Protein AF-B5TY36-F1 (afdb_monomer)

pLDDT: mean 83.59, std 10.74, range [51.62, 96.69]

Structure (mmCIF, N/CA/C/O backbone):
data_AF-B5TY36-F1
#
_entry.id   AF-B5TY36-F1
#
loop_
_atom_site.group_PDB
_atom_site.id
_atom_site.type_symbol
_atom_site.label_atom_id
_atom_site.label_alt_id
_atom_site.label_comp_id
_atom_site.label_asym_id
_atom_site.label_entity_id
_atom_site.label_seq_id
_atom_site.pdbx_PDB_ins_code
_atom_site.Cartn_x
_atom_site.Cartn_y
_atom_site.Cartn_z
_atom_site.occupancy
_atom_site.B_iso_or_equiv
_atom_site.auth_seq_id
_atom_site.auth_comp_id
_atom_site.auth_asym_id
_atom_site.auth_atom_id
_atom_site.pdbx_PDB_model_num
ATOM 1 N N . GLU A 1 1 ? 14.641 -10.744 -11.035 1.00 53.81 1 GLU A N 1
ATOM 2 C CA . GLU A 1 1 ? 14.726 -9.357 -11.555 1.00 53.81 1 GLU A CA 1
ATOM 3 C C . GLU A 1 1 ? 16.123 -8.755 -11.532 1.00 53.81 1 GLU A C 1
ATOM 5 O O . GLU A 1 1 ? 16.551 -8.292 -12.579 1.00 53.81 1 GLU A O 1
ATOM 10 N N . TYR A 1 2 ? 16.864 -8.804 -10.418 1.00 59.72 2 TYR A N 1
ATOM 11 C CA . TYR A 1 2 ? 18.184 -8.155 -10.286 1.00 59.72 2 TYR A CA 1
ATOM 12 C C . TYR A 1 2 ? 19.156 -8.430 -11.454 1.00 59.72 2 TYR A C 1
ATOM 14 O O . TYR A 1 2 ? 19.646 -7.498 -12.081 1.00 59.72 2 TYR A O 1
ATOM 22 N N . HIS A 1 3 ? 19.331 -9.697 -11.851 1.00 63.22 3 HIS A N 1
ATOM 23 C CA . HIS A 1 3 ? 20.183 -10.068 -12.994 1.00 63.22 3 HIS A CA 1
ATOM 24 C C . HIS A 1 3 ? 19.725 -9.478 -14.343 1.00 63.22 3 HIS A C 1
ATOM 26 O O . HIS A 1 3 ? 20.557 -9.166 -15.192 1.00 63.22 3 HIS A O 1
ATOM 32 N N . ARG A 1 4 ? 18.413 -9.290 -14.558 1.00 62.56 4 ARG A N 1
ATOM 33 C CA . ARG A 1 4 ? 17.883 -8.674 -15.791 1.00 62.56 4 ARG A CA 1
ATOM 34 C C . ARG A 1 4 ? 18.156 -7.170 -15.848 1.00 62.56 4 ARG A C 1
ATOM 36 O O . ARG A 1 4 ? 18.279 -6.634 -16.946 1.00 62.56 4 ARG A O 1
ATOM 43 N N . HIS A 1 5 ? 18.234 -6.494 -14.702 1.00 66.88 5 HIS A N 1
ATOM 44 C CA . HIS A 1 5 ? 18.609 -5.079 -14.643 1.00 66.88 5 HIS A CA 1
ATOM 45 C C . HIS A 1 5 ? 20.101 -4.887 -14.899 1.00 66.88 5 HIS A C 1
ATOM 47 O O . HIS A 1 5 ? 20.464 -4.019 -15.685 1.00 66.88 5 HIS A O 1
ATOM 53 N N . THR A 1 6 ? 20.953 -5.729 -14.308 1.00 75.56 6 THR A N 1
ATOM 54 C CA . THR A 1 6 ? 22.405 -5.679 -14.538 1.00 75.56 6 THR A CA 1
ATOM 55 C C . THR A 1 6 ? 22.751 -5.910 -16.008 1.00 75.56 6 THR A C 1
ATOM 57 O O . THR A 1 6 ? 23.574 -5.187 -16.558 1.00 75.56 6 THR A O 1
ATOM 60 N N . LYS A 1 7 ? 22.075 -6.862 -16.666 1.00 76.06 7 LYS A N 1
ATOM 61 C CA . LYS A 1 7 ? 22.275 -7.136 -18.094 1.00 76.06 7 LYS A CA 1
ATOM 62 C C . LYS A 1 7 ? 21.873 -5.953 -18.982 1.00 76.06 7 LYS A C 1
ATOM 64 O O . LYS A 1 7 ? 22.674 -5.513 -19.792 1.00 76.06 7 LYS A O 1
ATOM 69 N N . LEU A 1 8 ? 20.672 -5.405 -18.781 1.00 74.56 8 LEU A N 1
ATOM 70 C CA . LEU A 1 8 ? 20.188 -4.264 -19.567 1.00 74.56 8 LEU A CA 1
ATOM 71 C C . LEU A 1 8 ? 21.069 -3.024 -19.366 1.00 74.56 8 LEU A C 1
ATOM 73 O O . LEU A 1 8 ? 21.325 -2.284 -20.306 1.00 74.56 8 LEU A O 1
ATOM 77 N N . LYS A 1 9 ? 21.553 -2.806 -18.138 1.00 78.06 9 LYS A N 1
ATOM 78 C CA . LYS A 1 9 ? 22.486 -1.720 -17.838 1.00 78.06 9 LYS A CA 1
ATOM 79 C C . LYS A 1 9 ? 23.773 -1.854 -18.658 1.00 78.06 9 LYS A C 1
ATOM 81 O O . LYS A 1 9 ? 24.178 -0.881 -19.277 1.00 78.06 9 LYS A O 1
ATOM 86 N N . SER A 1 10 ? 24.354 -3.052 -18.703 1.00 80.88 10 SER A N 1
ATOM 87 C CA . SER A 1 10 ? 25.553 -3.321 -19.503 1.00 80.88 10 SER A CA 1
ATOM 88 C C . SER A 1 10 ? 25.314 -3.117 -21.002 1.00 80.88 10 SER A C 1
ATOM 90 O O . SER A 1 10 ? 26.183 -2.583 -21.676 1.00 80.88 10 SER A O 1
ATOM 92 N N . GLU A 1 11 ? 24.151 -3.518 -21.525 1.00 77.38 11 GLU A N 1
ATOM 93 C CA . GLU A 1 11 ? 23.788 -3.307 -22.937 1.00 77.38 11 GLU A CA 1
ATOM 94 C C . GLU A 1 11 ? 23.611 -1.809 -23.264 1.00 77.38 11 GLU A C 1
ATOM 96 O O . GLU A 1 11 ? 23.996 -1.360 -24.338 1.00 77.38 11 GLU A O 1
ATOM 101 N N . ILE A 1 12 ? 23.080 -1.009 -22.332 1.00 78.38 12 ILE A N 1
ATOM 102 C CA . ILE A 1 12 ? 22.967 0.454 -22.482 1.00 78.38 12 ILE A CA 1
ATOM 103 C C . ILE A 1 12 ? 24.341 1.134 -22.417 1.00 78.38 12 ILE A C 1
ATOM 105 O O . ILE A 1 12 ? 24.592 2.060 -23.184 1.00 78.38 12 ILE A O 1
ATOM 109 N N . GLU A 1 13 ? 25.212 0.703 -21.502 1.00 81.50 13 GLU A N 1
ATOM 110 C CA . GLU A 1 13 ? 26.583 1.219 -21.383 1.00 81.50 13 GLU A CA 1
ATOM 111 C C . GLU A 1 13 ? 27.380 0.955 -22.670 1.00 81.50 13 GLU A C 1
ATOM 113 O O .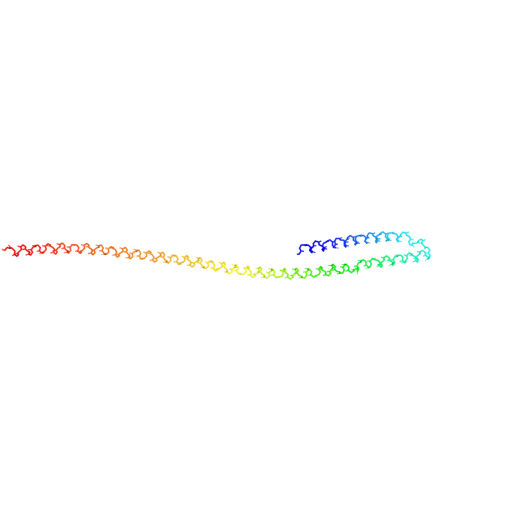 GLU A 1 13 ? 27.991 1.878 -23.201 1.00 81.50 13 GLU A O 1
ATOM 118 N N . ASP A 1 14 ? 27.267 -0.244 -23.246 1.00 81.38 14 ASP A N 1
ATOM 119 C CA . ASP A 1 14 ? 27.907 -0.579 -24.523 1.00 81.38 14 ASP A CA 1
ATOM 120 C C . ASP A 1 14 ? 27.371 0.276 -25.688 1.00 81.38 14 ASP A C 1
ATOM 122 O O . ASP A 1 14 ? 28.135 0.818 -26.486 1.00 81.38 14 ASP A O 1
ATOM 126 N N . LEU A 1 15 ? 26.052 0.496 -25.754 1.00 77.00 15 LEU A N 1
ATOM 127 C CA . LEU A 1 15 ? 25.457 1.396 -26.749 1.00 77.00 15 LEU A CA 1
ATOM 128 C C . LEU A 1 15 ? 25.928 2.852 -26.591 1.00 77.00 15 LEU A C 1
ATOM 130 O O . LEU A 1 15 ? 26.119 3.547 -27.591 1.00 77.00 15 LEU A O 1
ATOM 134 N N . LEU A 1 16 ? 26.127 3.330 -25.360 1.00 79.44 16 LEU A N 1
ATOM 135 C CA . LEU A 1 16 ? 26.662 4.670 -25.094 1.00 79.44 16 LEU A CA 1
ATOM 136 C C . LEU A 1 16 ? 28.107 4.814 -25.579 1.00 79.44 16 LEU A C 1
ATOM 138 O O . LEU A 1 16 ? 28.455 5.844 -26.170 1.00 79.44 16 LEU A O 1
ATOM 142 N N . ASP A 1 17 ? 28.927 3.786 -25.381 1.00 80.88 17 ASP A N 1
ATOM 143 C CA . ASP A 1 17 ? 30.301 3.755 -25.878 1.00 80.88 17 ASP A CA 1
ATOM 144 C C . ASP A 1 17 ? 30.325 3.783 -27.415 1.00 80.88 17 ASP A C 1
ATOM 146 O O . ASP A 1 17 ? 31.034 4.600 -28.011 1.00 80.88 17 ASP A O 1
ATOM 150 N N . GLN A 1 18 ? 29.460 3.000 -28.069 1.00 74.31 18 GLN A N 1
ATOM 151 C CA . GLN A 1 18 ? 29.307 3.012 -29.529 1.00 74.31 18 GLN A CA 1
ATOM 152 C C . GLN A 1 18 ? 28.866 4.388 -30.065 1.00 74.31 18 GLN A C 1
ATOM 154 O O . GLN A 1 18 ? 29.393 4.863 -31.075 1.00 74.31 18 GLN A O 1
ATOM 159 N N . VAL A 1 19 ? 27.927 5.068 -29.392 1.00 73.69 19 VAL A N 1
ATOM 160 C CA . VAL A 1 19 ? 27.498 6.436 -29.750 1.00 73.69 19 VAL A CA 1
ATOM 161 C C . VAL A 1 19 ? 28.639 7.444 -29.574 1.00 73.69 19 VAL A C 1
ATOM 163 O O . VAL A 1 19 ? 28.805 8.345 -30.399 1.00 73.69 19 VAL A O 1
ATOM 166 N N . THR A 1 20 ? 29.457 7.285 -28.536 1.00 78.31 20 THR A N 1
ATOM 167 C CA . THR A 1 20 ? 30.612 8.158 -28.272 1.00 78.31 20 THR A CA 1
ATOM 168 C C . THR A 1 20 ? 31.699 7.995 -29.337 1.00 78.31 20 THR A C 1
ATOM 170 O O . THR A 1 20 ? 32.269 8.983 -29.818 1.00 78.31 20 THR A O 1
ATOM 173 N N . GLU A 1 21 ? 31.960 6.759 -29.763 1.00 77.88 21 GLU A N 1
ATOM 174 C CA . GLU A 1 21 ? 32.876 6.453 -30.863 1.00 77.88 21 GLU A CA 1
ATOM 175 C C . GLU A 1 21 ? 32.365 7.030 -32.194 1.00 77.88 21 GLU A C 1
ATOM 177 O O . GLU A 1 21 ? 33.119 7.667 -32.938 1.00 77.88 21 GLU A O 1
ATOM 182 N N . LEU A 1 22 ? 31.064 6.883 -32.471 1.00 71.31 22 LEU A N 1
ATOM 183 C CA . LEU A 1 22 ? 30.401 7.477 -33.636 1.00 71.31 22 LEU A CA 1
ATOM 184 C C . LEU A 1 22 ? 30.547 9.001 -33.660 1.00 71.31 22 LEU A C 1
ATOM 186 O O . LEU A 1 22 ? 30.913 9.565 -34.692 1.00 71.31 22 LEU A O 1
ATOM 190 N N . TYR A 1 23 ? 30.312 9.665 -32.527 1.00 71.25 23 TYR A N 1
ATOM 191 C CA . TYR A 1 23 ? 30.452 11.115 -32.398 1.00 71.25 23 TYR A CA 1
ATOM 192 C C . TYR A 1 23 ? 31.897 11.582 -32.633 1.00 71.25 23 TYR A C 1
ATOM 194 O O . TYR A 1 23 ? 32.142 12.556 -33.347 1.00 71.25 23 TYR A O 1
ATOM 202 N N . SER A 1 24 ? 32.870 10.852 -32.088 1.00 76.94 24 SER A N 1
ATOM 203 C CA . SER A 1 24 ? 34.295 11.143 -32.283 1.00 76.94 24 SER A CA 1
ATOM 204 C C . SER A 1 24 ? 34.716 10.970 -33.746 1.00 76.94 24 SER A C 1
ATOM 206 O O . SER A 1 24 ? 35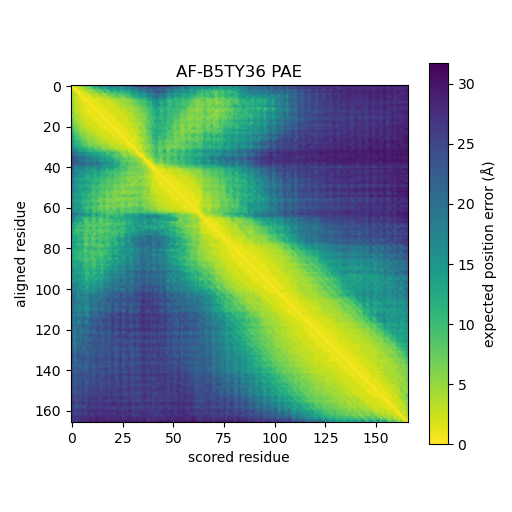.401 11.828 -34.306 1.00 76.94 24 SER A O 1
ATOM 208 N N . THR A 1 25 ? 34.238 9.905 -34.393 1.00 69.94 25 THR A N 1
ATOM 209 C CA . THR A 1 25 ? 34.487 9.625 -35.815 1.00 69.94 25 THR A CA 1
ATOM 210 C C . THR A 1 25 ? 33.843 10.678 -36.716 1.00 69.94 25 THR A C 1
ATOM 212 O O . THR A 1 25 ? 34.469 11.142 -37.669 1.00 69.94 25 THR A O 1
ATOM 215 N N . HIS A 1 26 ? 32.616 11.105 -36.397 1.00 69.69 26 HIS A N 1
ATOM 216 C CA . HIS A 1 26 ? 31.933 12.191 -37.096 1.00 69.69 26 HIS A CA 1
ATOM 217 C C . HIS A 1 26 ? 32.753 13.481 -37.071 1.00 69.69 26 HIS A C 1
ATOM 219 O O . HIS A 1 26 ? 33.032 14.053 -38.123 1.00 69.69 26 HIS A O 1
ATOM 225 N N . ASN A 1 27 ? 33.185 13.908 -35.882 1.00 73.69 27 ASN A N 1
ATOM 226 C CA . ASN A 1 27 ? 33.951 15.142 -35.724 1.00 73.69 27 ASN A CA 1
ATOM 227 C C . ASN A 1 27 ? 35.299 15.083 -36.447 1.00 73.69 27 ASN A C 1
ATOM 229 O O . ASN A 1 27 ? 35.693 16.058 -37.085 1.00 73.69 27 ASN A O 1
ATOM 233 N N . HIS A 1 28 ? 35.985 13.939 -36.393 1.00 76.06 28 HIS A N 1
ATOM 234 C CA . HIS A 1 28 ? 37.241 13.745 -37.113 1.00 76.06 28 HIS A CA 1
ATOM 235 C C . HIS A 1 28 ? 37.050 13.865 -38.634 1.00 76.06 28 HIS A C 1
ATOM 237 O O . HIS A 1 28 ? 37.771 14.608 -39.303 1.00 76.06 28 HIS A O 1
ATOM 243 N N . ASN A 1 29 ? 36.034 13.192 -39.178 1.00 68.12 29 ASN A N 1
ATOM 244 C CA . ASN A 1 29 ? 35.727 13.236 -40.607 1.00 68.12 29 ASN A CA 1
ATOM 245 C C . ASN A 1 29 ? 35.252 14.626 -41.054 1.00 68.12 29 ASN A C 1
ATOM 247 O O . ASN A 1 29 ? 35.621 15.080 -42.134 1.00 68.12 29 ASN A O 1
ATOM 251 N N . TYR A 1 30 ? 34.496 15.335 -40.213 1.00 68.44 30 TYR A N 1
ATOM 252 C CA . TYR A 1 30 ? 34.063 16.707 -40.477 1.00 68.44 30 TYR A CA 1
ATOM 253 C C . TYR A 1 30 ? 35.241 17.694 -40.532 1.00 68.44 30 TYR A C 1
ATOM 255 O O . TYR A 1 30 ? 35.311 18.539 -41.421 1.00 68.44 30 TYR A O 1
ATOM 263 N N . GLN A 1 31 ? 36.217 17.572 -39.630 1.00 71.88 31 GLN A N 1
ATOM 264 C CA . GLN A 1 31 ? 37.431 18.402 -39.659 1.00 71.88 31 GLN A CA 1
ATOM 265 C C . GLN A 1 31 ? 38.293 18.128 -40.899 1.00 71.88 31 GLN A C 1
ATOM 267 O O . GLN A 1 31 ? 38.877 19.039 -41.493 1.00 71.88 31 GLN A O 1
ATOM 272 N N . ARG A 1 32 ? 38.356 16.863 -41.318 1.00 68.50 32 ARG A N 1
ATOM 273 C CA . ARG A 1 32 ? 39.033 16.465 -42.553 1.00 68.50 32 ARG A CA 1
ATOM 274 C C . ARG A 1 32 ? 38.322 17.001 -43.802 1.00 68.50 32 ARG A C 1
ATOM 276 O O . ARG A 1 32 ? 38.979 17.485 -44.718 1.00 68.50 32 ARG A O 1
ATOM 283 N N . TYR A 1 33 ? 36.988 16.996 -43.810 1.00 65.69 33 TYR A N 1
ATOM 284 C CA . TYR A 1 33 ? 36.179 17.578 -44.883 1.00 65.69 33 TYR A CA 1
ATOM 285 C C . TYR A 1 33 ? 36.507 19.052 -45.125 1.00 65.69 33 TYR A C 1
ATOM 287 O O . TYR A 1 33 ? 36.803 19.446 -46.255 1.00 65.69 33 TYR A O 1
ATOM 295 N N . ASP A 1 34 ? 36.477 19.846 -44.053 1.00 66.56 34 ASP A N 1
ATOM 296 C CA . ASP A 1 34 ? 36.671 21.296 -44.104 1.00 66.56 34 ASP A CA 1
ATOM 297 C C . ASP A 1 34 ? 38.072 21.670 -44.626 1.00 66.56 34 ASP A C 1
ATOM 299 O O . ASP A 1 34 ? 38.257 22.674 -45.313 1.00 66.56 34 ASP A O 1
ATOM 303 N N . SER A 1 35 ? 39.067 20.812 -44.374 1.00 69.75 35 SER A N 1
ATOM 304 C CA . SER A 1 35 ? 40.464 21.061 -44.740 1.00 69.75 35 SER A CA 1
ATOM 305 C C . SER A 1 35 ? 40.870 20.552 -46.134 1.00 69.75 35 SER A C 1
ATOM 307 O O . SER A 1 35 ? 41.750 21.152 -46.762 1.00 69.75 35 SER A O 1
ATOM 309 N N . GLU A 1 36 ? 40.245 19.487 -46.653 1.00 67.94 36 GLU A N 1
ATOM 310 C CA . GLU A 1 36 ? 40.687 18.799 -47.882 1.00 67.94 36 GLU A CA 1
ATOM 311 C C . GLU A 1 36 ? 39.786 19.066 -49.108 1.00 67.94 36 GLU A C 1
ATOM 313 O O . GLU A 1 36 ? 40.279 19.101 -50.241 1.00 67.94 36 GLU A O 1
ATOM 318 N N . ALA A 1 37 ? 38.487 19.335 -48.924 1.00 64.06 37 ALA A N 1
ATOM 319 C CA . ALA A 1 37 ? 37.501 19.334 -50.017 1.00 64.06 37 ALA A CA 1
ATOM 320 C C . ALA A 1 37 ? 37.725 20.408 -51.101 1.00 64.06 37 ALA A C 1
ATOM 322 O O . ALA A 1 37 ? 37.441 20.190 -52.284 1.00 64.06 37 ALA A O 1
ATOM 323 N N . GLY A 1 38 ? 38.269 21.570 -50.728 1.00 65.75 38 GLY A N 1
ATOM 324 C CA . GLY A 1 38 ? 38.532 22.669 -51.662 1.00 65.75 38 GLY A CA 1
ATOM 325 C C . GLY A 1 38 ? 39.678 22.405 -52.646 1.00 65.75 38 GLY A C 1
ATOM 326 O O . GLY A 1 38 ? 39.747 23.066 -53.681 1.00 65.75 38 GLY A O 1
ATOM 327 N N . ARG A 1 39 ? 40.562 21.441 -52.348 1.00 72.06 39 ARG A N 1
ATOM 328 C CA . ARG A 1 39 ? 41.830 21.208 -53.068 1.00 72.06 39 ARG A CA 1
ATOM 329 C C . ARG A 1 39 ? 41.816 19.995 -54.004 1.00 72.06 39 ARG A C 1
ATOM 331 O O . ARG A 1 39 ? 42.800 19.771 -54.703 1.00 72.06 39 ARG A O 1
ATOM 338 N N . LEU A 1 40 ? 40.730 19.225 -54.018 1.00 73.25 40 LEU A N 1
ATOM 339 C CA . LEU A 1 40 ? 40.614 17.989 -54.794 1.00 73.25 40 LEU A CA 1
ATOM 340 C C . LEU A 1 40 ? 40.168 18.256 -56.238 1.00 73.25 40 LEU A C 1
ATOM 342 O O . LEU A 1 40 ? 39.285 19.086 -56.484 1.00 73.25 40 LEU A O 1
ATOM 346 N N . ASP A 1 41 ? 40.751 17.508 -57.177 1.00 80.69 41 ASP A N 1
ATOM 347 C CA . ASP A 1 41 ? 40.285 17.430 -58.561 1.00 80.69 41 ASP A CA 1
ATOM 348 C C . ASP A 1 41 ? 38.950 16.660 -58.665 1.00 80.69 41 ASP A C 1
ATOM 350 O O . ASP A 1 41 ? 38.390 16.193 -57.671 1.00 80.69 41 ASP A O 1
ATOM 354 N N . LEU A 1 42 ? 38.378 16.563 -59.869 1.00 77.62 42 LEU A N 1
ATOM 355 C CA . LEU A 1 42 ? 37.039 15.987 -60.060 1.00 77.62 42 LEU A CA 1
ATOM 356 C C . LEU A 1 42 ? 36.954 14.510 -59.618 1.00 77.62 42 LEU A C 1
ATOM 358 O O . LEU A 1 42 ? 35.939 14.087 -59.059 1.00 77.62 42 LEU A O 1
ATOM 362 N N . ALA A 1 43 ? 38.021 13.738 -59.841 1.00 79.44 43 ALA A N 1
ATOM 363 C CA . ALA A 1 43 ? 38.105 12.340 -59.430 1.00 79.44 43 ALA A CA 1
ATOM 364 C C . ALA A 1 43 ? 38.224 12.226 -57.903 1.00 79.44 43 ALA A C 1
ATOM 366 O O . ALA A 1 43 ? 37.451 11.496 -57.283 1.00 79.44 43 ALA A O 1
ATOM 367 N N . GLY A 1 44 ? 39.099 13.030 -57.292 1.00 75.12 44 GLY A N 1
ATOM 368 C CA . GLY A 1 44 ? 39.256 13.113 -55.843 1.00 75.12 44 GLY A CA 1
ATOM 369 C C . GLY A 1 44 ? 37.975 13.551 -55.137 1.00 75.12 44 GLY A C 1
ATOM 370 O O . GLY A 1 44 ? 37.609 12.971 -54.121 1.00 75.12 44 GLY A O 1
ATOM 371 N N . ARG A 1 45 ? 37.224 14.506 -55.701 1.00 74.50 45 ARG A N 1
ATOM 372 C CA . ARG A 1 45 ? 35.906 14.909 -55.175 1.00 74.50 45 ARG A CA 1
ATOM 373 C C . ARG A 1 45 ? 34.873 13.787 -55.245 1.00 74.50 45 ARG A C 1
ATOM 375 O O . ARG A 1 45 ? 34.044 13.679 -54.349 1.00 74.50 45 ARG A O 1
ATOM 382 N N . THR A 1 46 ? 34.909 12.963 -56.289 1.00 79.00 46 THR A N 1
ATOM 383 C CA . THR A 1 46 ? 33.953 11.859 -56.463 1.00 79.00 46 THR A CA 1
ATOM 384 C C . THR A 1 46 ? 34.222 10.727 -55.470 1.00 79.00 46 THR A C 1
ATOM 386 O O . THR A 1 46 ? 33.298 10.276 -54.796 1.00 79.00 46 THR A O 1
ATOM 389 N N . GLU A 1 47 ? 35.483 10.314 -55.320 1.00 78.31 47 GLU A N 1
ATOM 390 C CA . GLU A 1 47 ? 35.906 9.358 -54.282 1.00 78.31 47 GLU A CA 1
ATOM 391 C C . GLU A 1 47 ? 35.579 9.871 -52.876 1.00 78.31 47 GLU A C 1
ATOM 393 O O . GLU A 1 47 ? 35.083 9.132 -52.027 1.00 78.31 47 GLU A O 1
ATOM 398 N N . TYR A 1 48 ? 35.791 11.167 -52.654 1.00 73.69 48 TYR A N 1
ATOM 399 C CA . TYR A 1 48 ? 35.488 11.826 -51.395 1.00 73.69 48 TYR A CA 1
ATOM 400 C C . TYR A 1 48 ? 33.985 11.823 -51.056 1.00 73.69 48 TYR A C 1
ATOM 402 O O . TYR A 1 48 ? 33.589 11.492 -49.942 1.00 73.69 48 TYR A O 1
ATOM 410 N N . LEU A 1 49 ? 33.116 12.146 -52.017 1.00 78.81 49 LEU A N 1
ATOM 411 C CA . LEU A 1 49 ? 31.664 12.084 -51.808 1.00 78.81 49 LEU A CA 1
ATOM 412 C C . LEU A 1 49 ? 31.177 10.651 -51.559 1.00 78.81 49 LEU A C 1
ATOM 414 O O . LEU A 1 49 ? 30.239 10.447 -50.789 1.00 78.81 49 LEU A O 1
ATOM 418 N N . LYS A 1 50 ? 31.822 9.660 -52.181 1.00 83.12 50 LYS A N 1
ATOM 419 C CA . LYS A 1 50 ? 31.518 8.247 -51.954 1.00 83.12 50 LYS A CA 1
ATOM 420 C C . LYS A 1 50 ? 31.871 7.818 -50.529 1.00 83.12 50 LYS A C 1
ATOM 422 O O . LYS A 1 50 ? 31.026 7.234 -49.863 1.00 83.12 50 LYS A O 1
ATOM 427 N N . SER A 1 51 ? 33.058 8.171 -50.033 1.00 77.00 51 SER A N 1
ATOM 428 C CA . SER A 1 51 ? 33.467 7.820 -48.666 1.00 77.00 51 SER A CA 1
ATOM 429 C C . SER A 1 51 ? 32.587 8.477 -47.597 1.00 77.00 51 SER A C 1
ATOM 431 O O . SER A 1 51 ? 32.287 7.850 -46.582 1.00 77.00 51 SER A O 1
ATOM 433 N N . LEU A 1 52 ? 32.103 9.701 -47.841 1.00 74.00 52 LEU A N 1
ATOM 434 C CA . LEU A 1 52 ? 31.100 10.349 -46.991 1.00 74.00 52 LEU A CA 1
ATOM 435 C C . LEU A 1 52 ? 29.771 9.590 -46.963 1.00 74.00 52 LEU A C 1
ATOM 437 O O . LEU A 1 52 ? 29.170 9.456 -45.898 1.00 74.00 52 LEU A O 1
ATOM 441 N N . ASN A 1 53 ? 29.303 9.120 -48.120 1.00 81.44 53 ASN A N 1
ATOM 442 C CA . ASN A 1 53 ? 28.050 8.380 -48.215 1.00 81.44 53 ASN A CA 1
ATOM 443 C C . ASN A 1 53 ? 28.160 7.017 -47.515 1.00 81.44 53 ASN A C 1
ATOM 445 O O . ASN A 1 53 ? 27.335 6.699 -46.662 1.00 81.44 53 ASN A O 1
ATOM 449 N N . ASP A 1 54 ? 29.246 6.282 -47.772 1.00 82.00 54 ASP A N 1
ATOM 450 C CA . ASP A 1 54 ? 29.539 5.004 -47.114 1.00 82.00 54 ASP A CA 1
ATOM 451 C C . ASP A 1 54 ? 29.618 5.176 -45.581 1.00 82.00 54 ASP A C 1
ATOM 453 O O . ASP A 1 54 ? 29.102 4.357 -44.819 1.00 82.00 54 ASP A O 1
ATOM 457 N N . TRP A 1 55 ? 30.214 6.278 -45.107 1.00 78.69 55 TRP A N 1
ATOM 458 C CA . TRP A 1 55 ? 30.270 6.617 -43.683 1.00 78.69 55 TRP A CA 1
ATOM 459 C C . TRP A 1 55 ? 28.887 6.941 -43.092 1.00 78.69 55 TRP A C 1
ATOM 461 O O . TRP A 1 55 ? 28.550 6.455 -42.009 1.00 78.69 55 TRP A O 1
ATOM 471 N N . ALA A 1 56 ? 28.068 7.734 -43.789 1.00 74.50 56 ALA A N 1
ATOM 472 C CA . ALA A 1 56 ? 26.717 8.070 -43.344 1.00 74.50 56 ALA A CA 1
ATOM 473 C C . ALA A 1 56 ? 25.821 6.823 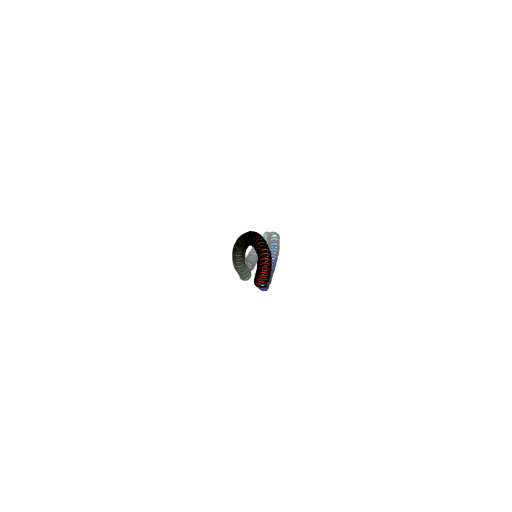-43.262 1.00 74.50 56 ALA A C 1
ATOM 475 O O . ALA A 1 56 ? 25.039 6.685 -42.320 1.00 74.50 56 ALA A O 1
ATOM 476 N N . GLU A 1 57 ? 25.970 5.891 -44.204 1.00 79.50 57 GLU A N 1
ATOM 477 C CA . GLU A 1 57 ? 25.237 4.627 -44.220 1.00 79.50 57 GLU A CA 1
ATOM 478 C C . GLU A 1 57 ? 25.650 3.707 -43.059 1.00 79.50 57 GLU A C 1
ATOM 480 O O . GLU A 1 57 ? 24.786 3.158 -42.371 1.00 79.50 57 GLU A O 1
ATOM 485 N N . GLN A 1 58 ? 26.948 3.621 -42.744 1.00 78.06 58 GLN A N 1
ATOM 486 C CA . GLN A 1 58 ? 27.433 2.906 -41.555 1.00 78.06 58 GLN A CA 1
ATOM 487 C C . GLN A 1 58 ? 26.907 3.514 -40.246 1.00 78.06 58 GLN A C 1
ATOM 489 O O . GLN A 1 58 ? 26.531 2.783 -39.326 1.00 78.06 58 GLN A O 1
ATOM 494 N N . LEU A 1 59 ? 26.857 4.847 -40.156 1.00 71.25 59 LEU A N 1
ATOM 495 C CA . LEU A 1 59 ? 26.319 5.556 -38.994 1.00 71.25 59 LEU A CA 1
ATOM 496 C C . LEU A 1 59 ? 24.821 5.258 -38.811 1.00 71.25 59 LEU A C 1
ATOM 498 O O . LEU A 1 59 ? 24.374 4.954 -37.705 1.00 71.25 59 LEU A O 1
ATOM 502 N N . LEU A 1 60 ? 24.059 5.275 -39.907 1.00 73.62 60 LEU A N 1
ATOM 503 C CA . LEU A 1 60 ? 22.641 4.914 -39.933 1.00 73.62 60 LEU A CA 1
ATOM 504 C C . LEU A 1 60 ? 22.403 3.463 -39.505 1.00 73.62 60 LEU A C 1
ATOM 506 O O . LEU A 1 60 ? 21.494 3.212 -38.717 1.00 73.62 60 LEU A O 1
ATOM 510 N N . GLN A 1 61 ? 23.218 2.517 -39.978 1.00 76.62 61 GLN A N 1
ATOM 511 C CA . GLN A 1 61 ? 23.113 1.107 -39.588 1.00 76.62 61 GLN A CA 1
ATOM 512 C C . GLN A 1 61 ? 23.399 0.887 -38.103 1.00 76.62 61 GLN A C 1
ATOM 514 O O . GLN A 1 61 ? 22.678 0.128 -37.461 1.00 76.62 61 GLN A O 1
ATOM 519 N N . LYS A 1 62 ? 24.404 1.567 -37.538 1.00 72.25 62 LYS A N 1
ATOM 520 C CA . LYS A 1 62 ? 24.705 1.474 -36.102 1.00 72.25 62 LYS A CA 1
ATOM 521 C C . LYS A 1 62 ? 23.590 2.082 -35.240 1.00 72.25 62 LYS A C 1
ATOM 523 O O . LYS A 1 62 ? 23.207 1.490 -34.239 1.00 72.25 62 LYS A O 1
ATOM 528 N N . LEU A 1 63 ? 23.013 3.218 -35.648 1.00 69.19 63 LEU A N 1
ATOM 529 C CA . LEU A 1 63 ? 21.944 3.897 -34.895 1.00 69.19 63 LEU A CA 1
ATOM 530 C C . LEU A 1 63 ? 20.564 3.228 -35.030 1.00 69.19 63 LEU A C 1
ATOM 532 O O . LEU A 1 63 ? 19.774 3.270 -34.090 1.00 69.19 63 LEU A O 1
ATOM 536 N N . ASN A 1 64 ? 20.275 2.592 -36.169 1.00 71.31 64 ASN A N 1
ATOM 537 C CA . ASN A 1 64 ? 19.039 1.831 -36.413 1.00 71.31 64 ASN A CA 1
ATOM 538 C C . ASN A 1 64 ? 19.237 0.309 -36.308 1.00 71.31 64 ASN A C 1
ATOM 540 O O . ASN A 1 64 ? 18.399 -0.466 -36.794 1.00 71.31 64 ASN A O 1
ATOM 544 N N . GLY A 1 65 ? 20.340 -0.123 -35.697 1.00 75.38 65 GLY A N 1
ATOM 545 C CA . GLY A 1 65 ? 20.656 -1.530 -35.505 1.00 75.38 65 GLY A CA 1
ATOM 546 C C . GLY A 1 65 ? 19.557 -2.252 -34.727 1.00 75.38 65 GLY A C 1
ATOM 547 O O . GLY A 1 65 ? 18.863 -1.665 -33.889 1.00 75.38 65 GLY A O 1
ATOM 548 N N . ASP A 1 66 ? 19.381 -3.541 -35.010 1.00 74.88 66 ASP A N 1
ATOM 549 C CA . ASP A 1 66 ? 18.390 -4.376 -34.322 1.00 74.88 66 ASP A CA 1
ATOM 550 C C . ASP A 1 66 ? 18.607 -4.398 -32.804 1.00 74.88 66 ASP A C 1
ATOM 552 O O . ASP A 1 66 ? 17.633 -4.427 -32.052 1.00 74.88 66 ASP A O 1
ATOM 556 N N . ASP A 1 67 ? 19.855 -4.264 -32.350 1.00 70.12 67 ASP A N 1
ATOM 557 C CA . ASP A 1 67 ? 20.212 -4.209 -30.932 1.00 70.12 67 ASP A CA 1
ATOM 558 C C . ASP A 1 67 ? 19.690 -2.941 -30.235 1.00 70.12 67 ASP A C 1
ATOM 560 O O . ASP A 1 67 ? 19.075 -3.038 -29.172 1.00 70.12 67 ASP A O 1
ATOM 564 N N . VAL A 1 68 ? 19.819 -1.761 -30.858 1.00 74.12 68 VAL A N 1
ATOM 565 C CA . VAL A 1 68 ? 19.265 -0.497 -30.327 1.00 74.12 68 VAL A CA 1
ATOM 566 C C . VAL A 1 68 ? 17.743 -0.582 -30.228 1.00 74.12 68 VAL A C 1
ATOM 568 O O . VAL A 1 68 ? 17.154 -0.238 -29.199 1.00 74.12 68 VAL A O 1
ATOM 571 N N . ARG A 1 69 ? 17.087 -1.089 -31.281 1.00 77.31 69 ARG A N 1
ATOM 572 C CA . ARG A 1 69 ? 15.626 -1.273 -31.297 1.00 77.31 69 ARG A CA 1
ATOM 573 C C . ARG A 1 69 ? 15.163 -2.254 -30.227 1.00 77.31 69 ARG A C 1
ATOM 575 O O . ARG A 1 69 ? 14.149 -2.007 -29.574 1.00 77.31 69 ARG A O 1
ATOM 582 N N . LYS A 1 70 ? 15.906 -3.340 -30.025 1.00 79.25 70 LYS A N 1
ATOM 583 C CA . LYS A 1 70 ? 15.613 -4.350 -29.012 1.00 79.25 70 LYS A CA 1
ATOM 584 C C . LYS A 1 70 ? 15.741 -3.787 -27.599 1.00 79.25 70 LYS A C 1
ATOM 586 O O . LYS A 1 70 ? 14.802 -3.936 -26.823 1.00 79.25 70 LYS A O 1
ATOM 591 N N . VAL A 1 71 ? 16.839 -3.101 -27.277 1.00 77.06 71 VAL A N 1
ATOM 592 C CA . VAL A 1 71 ? 17.048 -2.498 -25.948 1.00 77.06 71 VAL A CA 1
ATOM 593 C C . VAL A 1 71 ? 15.983 -1.440 -25.653 1.00 77.06 71 VAL A C 1
ATOM 595 O O . VAL A 1 71 ? 15.404 -1.443 -24.565 1.00 77.06 71 VAL A O 1
ATOM 598 N N . LEU A 1 72 ? 15.652 -0.585 -26.628 1.00 77.62 72 LEU A N 1
ATOM 599 C CA . LEU A 1 72 ? 14.563 0.388 -26.487 1.00 77.62 72 LEU A CA 1
ATOM 600 C C . LEU A 1 72 ? 13.215 -0.303 -26.250 1.00 77.62 72 LEU A C 1
ATOM 602 O O . LEU A 1 72 ? 12.486 0.087 -25.340 1.00 77.62 72 LEU A O 1
ATOM 606 N N . GLY A 1 73 ? 12.900 -1.351 -27.015 1.00 80.56 73 GLY A N 1
ATOM 607 C CA . GLY A 1 73 ? 11.694 -2.155 -26.813 1.00 80.56 73 GLY A CA 1
ATOM 608 C C . GLY A 1 73 ? 11.631 -2.776 -25.414 1.00 80.56 73 GLY A C 1
ATOM 609 O O . GLY A 1 73 ? 10.630 -2.623 -24.716 1.00 80.56 73 GLY A O 1
ATOM 610 N N . GLU A 1 74 ? 12.714 -3.414 -24.961 1.00 78.62 74 GLU A N 1
ATOM 611 C CA . GLU A 1 74 ? 12.811 -3.992 -23.615 1.00 78.62 74 GLU A CA 1
ATOM 612 C C . GLU A 1 74 ? 12.669 -2.935 -22.507 1.00 78.62 74 GLU A C 1
ATOM 614 O O . GLU A 1 74 ? 12.055 -3.210 -21.473 1.00 78.62 74 GLU A O 1
ATOM 619 N N . MET A 1 75 ? 13.195 -1.722 -22.710 1.00 76.31 75 MET A N 1
ATOM 620 C CA . MET A 1 75 ? 12.996 -0.600 -21.788 1.00 76.31 75 MET A CA 1
ATOM 621 C C . MET A 1 75 ? 11.539 -0.144 -21.734 1.00 76.31 75 MET A C 1
ATOM 623 O O . MET A 1 75 ? 11.041 0.099 -20.636 1.00 76.31 75 MET A O 1
ATOM 627 N N . TYR A 1 76 ? 10.853 -0.037 -22.875 1.00 74.81 76 TYR A N 1
ATOM 628 C CA . TYR A 1 76 ? 9.441 0.352 -22.911 1.00 74.81 76 TYR A CA 1
ATOM 629 C C . TYR A 1 76 ? 8.563 -0.635 -22.140 1.00 74.81 76 TYR A C 1
ATOM 631 O O . TYR A 1 76 ? 7.770 -0.202 -21.307 1.00 74.81 76 TYR A O 1
ATOM 639 N N . PHE A 1 77 ? 8.752 -1.943 -22.343 1.00 76.75 77 PHE A N 1
ATOM 640 C CA . PHE A 1 77 ? 8.005 -2.958 -21.593 1.00 76.75 77 PHE A CA 1
ATOM 641 C C . PHE A 1 77 ? 8.305 -2.904 -20.092 1.00 76.75 77 PHE A C 1
ATOM 643 O O . PHE A 1 77 ? 7.382 -2.854 -19.288 1.00 76.75 77 PHE A O 1
ATOM 650 N N . LYS A 1 78 ? 9.586 -2.818 -19.698 1.00 81.25 78 LYS A N 1
ATOM 651 C CA . LYS A 1 78 ? 9.956 -2.691 -18.276 1.00 81.25 78 LYS A CA 1
ATOM 652 C C . LYS A 1 78 ? 9.397 -1.422 -17.637 1.00 81.25 78 LYS A C 1
ATOM 654 O O . LYS A 1 78 ? 9.071 -1.437 -16.455 1.00 81.25 78 LYS A O 1
ATOM 659 N N . LYS A 1 79 ? 9.325 -0.321 -18.388 1.00 79.81 79 LYS A N 1
ATOM 660 C CA . LYS A 1 79 ? 8.733 0.930 -17.915 1.00 79.81 79 LYS A CA 1
ATOM 661 C C . LYS A 1 79 ? 7.236 0.758 -17.660 1.00 79.81 79 LYS A C 1
ATOM 663 O O . LYS A 1 79 ? 6.787 1.161 -16.594 1.00 79.81 79 LYS A O 1
ATOM 668 N N . ASP A 1 80 ? 6.503 0.150 -18.590 1.00 83.19 80 ASP A N 1
ATOM 669 C CA . ASP A 1 80 ? 5.064 -0.092 -18.430 1.00 83.19 80 ASP A CA 1
ATOM 670 C C . ASP A 1 80 ? 4.781 -1.023 -17.239 1.00 83.19 80 ASP A C 1
ATOM 672 O O . ASP A 1 80 ? 3.980 -0.682 -16.370 1.00 83.19 80 ASP A O 1
ATOM 676 N N . ASP A 1 81 ? 5.529 -2.126 -17.114 1.00 84.25 81 ASP A N 1
ATOM 677 C CA . ASP A 1 81 ? 5.434 -3.049 -15.973 1.00 84.25 81 ASP A CA 1
ATOM 678 C C . ASP A 1 81 ? 5.669 -2.323 -14.634 1.00 84.25 81 ASP A C 1
ATOM 680 O O . ASP A 1 81 ? 4.918 -2.499 -13.670 1.00 84.25 81 ASP A O 1
ATOM 684 N N . LEU A 1 82 ? 6.696 -1.467 -14.568 1.00 84.50 82 LEU A N 1
ATOM 685 C CA . LEU A 1 82 ? 6.996 -0.669 -13.377 1.00 84.50 82 LEU A CA 1
ATOM 686 C C . LEU A 1 82 ? 5.906 0.367 -13.083 1.00 84.50 82 LEU A C 1
ATOM 688 O O . LEU A 1 82 ? 5.555 0.562 -11.920 1.00 84.50 82 LEU A O 1
ATOM 692 N N . GLU A 1 83 ? 5.359 1.035 -14.099 1.00 88.44 83 GLU A N 1
ATOM 693 C CA . GLU A 1 83 ? 4.263 1.996 -13.932 1.00 88.44 83 GLU A CA 1
ATOM 694 C C . GLU A 1 83 ? 2.995 1.313 -13.399 1.00 88.44 83 GLU A C 1
ATOM 696 O O . GLU A 1 83 ? 2.355 1.833 -12.475 1.00 88.44 83 GLU A O 1
ATOM 701 N N . GLN A 1 84 ? 2.668 0.122 -13.908 1.00 92.00 84 GLN A N 1
ATOM 702 C CA . GLN A 1 84 ? 1.555 -0.689 -13.413 1.00 92.00 84 GLN A CA 1
ATOM 703 C C . GLN A 1 84 ? 1.774 -1.135 -11.961 1.00 92.00 84 GLN A C 1
ATOM 705 O O . GLN A 1 84 ? 0.868 -0.997 -11.133 1.00 92.00 84 GLN A O 1
ATOM 710 N N . GLU A 1 85 ? 2.974 -1.607 -11.614 1.00 89.06 85 GLU A N 1
ATOM 711 C CA . GLU A 1 85 ? 3.283 -2.044 -10.249 1.00 89.06 85 GLU A CA 1
ATOM 712 C C . GLU A 1 85 ? 3.257 -0.874 -9.255 1.00 89.06 85 GLU A C 1
ATOM 714 O O . GLU A 1 85 ? 2.690 -0.988 -8.166 1.00 89.06 85 GLU A O 1
ATOM 719 N N . VAL A 1 86 ? 3.777 0.295 -9.643 1.00 91.88 86 VAL A N 1
ATOM 720 C CA . VAL A 1 86 ? 3.684 1.523 -8.839 1.00 91.88 86 VAL A CA 1
ATOM 721 C C . VAL A 1 86 ? 2.228 1.914 -8.602 1.00 91.88 86 VAL A C 1
ATOM 723 O O . VAL A 1 86 ? 1.869 2.289 -7.482 1.00 91.88 86 VAL A O 1
ATOM 726 N N . LYS A 1 87 ? 1.373 1.823 -9.626 1.00 94.88 87 LYS A N 1
ATOM 727 C CA . LYS A 1 87 ? -0.057 2.113 -9.487 1.00 94.88 87 LYS A CA 1
ATOM 728 C C . LYS A 1 87 ? -0.725 1.149 -8.500 1.00 94.88 87 LYS A C 1
ATOM 730 O O . LYS A 1 87 ? -1.385 1.602 -7.566 1.00 94.88 87 LYS A O 1
ATOM 735 N N . ARG A 1 88 ? -0.474 -0.155 -8.642 1.00 94.69 88 ARG A N 1
ATOM 736 C CA . ARG A 1 88 ? -0.998 -1.201 -7.749 1.00 94.69 88 ARG A CA 1
ATOM 737 C C . ARG A 1 88 ? -0.561 -0.996 -6.297 1.00 94.69 88 ARG A C 1
ATOM 739 O O . ARG A 1 88 ? -1.362 -1.141 -5.374 1.00 94.69 88 ARG A O 1
ATOM 746 N N . LEU A 1 89 ? 0.708 -0.651 -6.078 1.00 93.75 89 LEU A N 1
ATOM 747 C CA . LEU A 1 89 ? 1.238 -0.381 -4.741 1.00 93.75 89 LEU A CA 1
ATOM 748 C C . LEU A 1 89 ? 0.595 0.859 -4.113 1.00 93.75 89 LEU A C 1
ATOM 750 O O . LEU A 1 89 ? 0.243 0.812 -2.936 1.00 93.75 89 LEU A O 1
ATOM 754 N N . LYS A 1 90 ? 0.379 1.933 -4.883 1.00 93.81 90 LYS A N 1
ATOM 755 C CA . LYS A 1 90 ? -0.325 3.133 -4.400 1.00 93.81 90 LYS A CA 1
ATOM 756 C C . LYS A 1 90 ? -1.756 2.824 -3.959 1.00 93.81 90 LYS A C 1
ATOM 758 O O . LYS A 1 90 ? -2.136 3.208 -2.858 1.00 93.81 90 LYS A O 1
ATOM 763 N N . GLU A 1 91 ? -2.509 2.081 -4.768 1.00 95.88 91 GLU A N 1
ATOM 764 C CA . GLU A 1 91 ? -3.881 1.669 -4.433 1.00 95.88 91 GLU A CA 1
ATOM 765 C C . GLU A 1 91 ? -3.921 0.804 -3.157 1.00 95.88 91 GLU A C 1
ATOM 767 O O . GLU A 1 91 ? -4.774 0.993 -2.287 1.00 95.88 91 GLU A O 1
ATOM 772 N N . ASN A 1 92 ? -2.961 -0.114 -2.995 1.00 95.31 92 ASN A N 1
ATOM 773 C CA . ASN A 1 92 ? -2.848 -0.934 -1.787 1.00 95.31 92 ASN A CA 1
ATOM 774 C C . ASN A 1 92 ? -2.500 -0.116 -0.537 1.00 95.31 92 ASN A C 1
ATOM 776 O O . ASN A 1 92 ? -3.048 -0.392 0.533 1.00 95.31 92 ASN A O 1
ATOM 780 N N . ILE A 1 93 ? -1.605 0.869 -0.655 1.00 94.56 93 ILE A N 1
ATOM 781 C CA . ILE A 1 93 ? -1.249 1.772 0.447 1.00 94.56 93 ILE A CA 1
ATOM 782 C C . ILE A 1 93 ? -2.481 2.562 0.885 1.00 94.56 93 ILE A C 1
ATOM 784 O O . ILE A 1 93 ? -2.819 2.540 2.064 1.00 94.56 93 ILE A O 1
ATOM 788 N N . GLU A 1 94 ? -3.204 3.173 -0.053 1.00 95.50 94 GLU A N 1
ATOM 789 C CA . GLU A 1 94 ? -4.405 3.956 0.253 1.00 95.50 94 GLU A CA 1
ATOM 790 C C . GLU A 1 94 ? -5.485 3.100 0.935 1.00 95.50 94 GLU A C 1
ATOM 792 O O . GLU A 1 94 ? -6.085 3.499 1.939 1.00 95.50 94 GLU A O 1
ATOM 797 N N . LYS A 1 95 ? -5.687 1.866 0.453 1.00 95.94 95 LYS A N 1
ATOM 798 C CA . LYS A 1 95 ? -6.599 0.913 1.093 1.00 95.94 95 LYS A CA 1
ATOM 799 C C .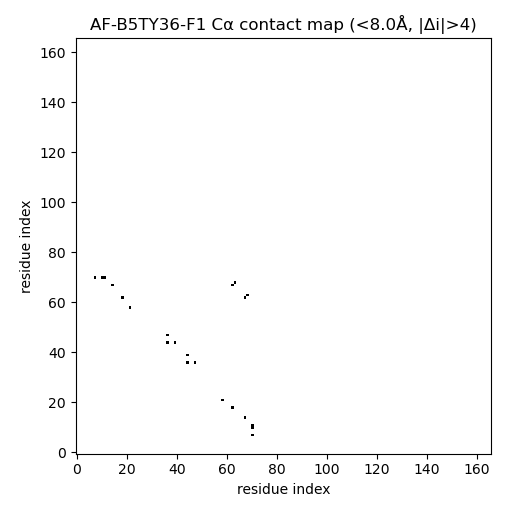 LYS A 1 95 ? -6.165 0.588 2.525 1.00 95.94 95 LYS A C 1
ATOM 801 O O . LYS A 1 95 ? -6.998 0.616 3.431 1.00 95.94 95 LYS A O 1
ATOM 806 N N . LYS A 1 96 ? -4.877 0.312 2.745 1.00 94.50 96 LYS A N 1
ATOM 807 C CA . LYS A 1 96 ? -4.337 0.002 4.076 1.00 94.50 96 LYS A CA 1
ATOM 808 C C . LYS A 1 96 ? -4.430 1.190 5.028 1.00 94.50 96 LYS A C 1
ATOM 810 O O . LYS A 1 96 ? -4.813 0.999 6.177 1.00 94.50 96 LYS A O 1
ATOM 815 N N . GLU A 1 97 ? -4.159 2.406 4.570 1.00 94.75 97 GLU A N 1
ATOM 816 C CA . GLU A 1 97 ? -4.319 3.621 5.376 1.00 94.75 97 GLU A CA 1
ATOM 817 C C . GLU A 1 97 ? -5.769 3.841 5.824 1.00 94.75 97 GLU A C 1
ATOM 819 O O . GLU A 1 97 ? -6.015 4.295 6.944 1.00 94.75 97 GLU A O 1
ATOM 824 N N . ASN A 1 98 ? -6.741 3.516 4.970 1.00 94.31 98 ASN A N 1
ATOM 825 C CA . ASN A 1 98 ? -8.156 3.578 5.330 1.00 94.31 98 ASN A CA 1
ATOM 826 C C . ASN A 1 98 ? -8.545 2.477 6.329 1.00 94.31 98 ASN A C 1
ATOM 828 O O . ASN A 1 98 ? -9.253 2.760 7.295 1.00 94.31 98 ASN A O 1
ATOM 832 N N . GLU A 1 99 ? -8.049 1.248 6.146 1.00 93.31 99 GLU A N 1
ATOM 833 C CA . GLU A 1 99 ? -8.231 0.154 7.113 1.00 93.31 99 GLU A CA 1
ATOM 834 C C . GLU A 1 99 ? -7.670 0.532 8.495 1.00 93.31 99 GLU A C 1
ATOM 836 O O . GLU A 1 99 ? -8.370 0.387 9.497 1.00 93.31 99 GLU A O 1
ATOM 841 N N . TYR A 1 100 ? -6.457 1.094 8.551 1.00 92.69 100 TYR A N 1
ATOM 842 C CA . TYR A 1 100 ? -5.846 1.556 9.800 1.00 92.69 100 TYR A CA 1
ATOM 843 C C . TYR A 1 100 ? -6.656 2.664 10.474 1.00 92.69 100 TYR A C 1
ATOM 845 O O . TYR A 1 100 ? -6.901 2.588 11.674 1.00 92.69 100 TYR A O 1
ATOM 853 N N . ARG A 1 101 ? -7.120 3.666 9.717 1.00 92.06 101 ARG A N 1
ATOM 854 C CA . ARG A 1 101 ? -7.951 4.751 10.265 1.00 92.06 101 ARG A CA 1
ATOM 855 C C . ARG A 1 101 ? -9.276 4.258 10.841 1.00 92.06 101 ARG A C 1
ATOM 857 O O . ARG A 1 101 ? -9.763 4.833 11.810 1.00 92.06 101 ARG A O 1
ATOM 864 N N . ASN A 1 102 ? -9.876 3.231 10.246 1.00 92.62 102 ASN A N 1
ATOM 865 C CA . ASN A 1 102 ? -11.102 2.642 10.781 1.00 92.62 102 ASN A CA 1
ATOM 866 C C . ASN A 1 102 ? -10.821 1.838 12.052 1.00 92.62 102 ASN A C 1
ATOM 868 O O . ASN A 1 102 ? -11.524 2.013 13.042 1.00 92.62 102 ASN A O 1
ATOM 872 N N . LEU A 1 103 ? -9.755 1.033 12.055 1.00 93.12 103 LEU A N 1
ATOM 873 C CA . LEU A 1 103 ? -9.373 0.244 13.224 1.00 93.12 103 LEU A CA 1
ATOM 874 C C . LEU A 1 103 ? -9.013 1.125 14.430 1.00 93.12 103 LEU A C 1
ATOM 876 O O . LEU A 1 103 ? -9.352 0.785 15.557 1.00 93.12 103 LEU A O 1
ATOM 880 N N . ASP A 1 104 ? -8.364 2.265 14.192 1.00 92.56 104 ASP A N 1
ATOM 881 C CA . ASP A 1 104 ? -8.028 3.247 15.228 1.00 92.56 104 ASP A CA 1
ATOM 882 C C . ASP A 1 104 ? -9.290 3.836 15.885 1.00 92.56 104 ASP A C 1
ATOM 884 O O . ASP A 1 104 ? -9.407 3.877 17.110 1.00 92.56 104 ASP A O 1
ATOM 888 N N . LYS A 1 105 ? -10.308 4.173 15.079 1.00 90.44 105 LYS A N 1
ATOM 889 C CA . LYS A 1 105 ? -11.615 4.620 15.589 1.00 90.44 105 LYS A CA 1
ATOM 890 C C . LYS A 1 105 ? -12.322 3.537 16.399 1.00 90.44 105 LYS A C 1
ATOM 892 O O . LYS A 1 105 ? -12.863 3.835 17.463 1.00 90.44 105 LYS A O 1
ATOM 897 N N . ASP A 1 106 ? -12.322 2.299 15.906 1.00 92.19 106 ASP A N 1
ATOM 898 C CA . ASP A 1 106 ? -12.927 1.162 16.607 1.00 92.19 106 ASP A CA 1
ATOM 899 C C . ASP A 1 106 ? -12.216 0.893 17.940 1.00 92.19 106 ASP A C 1
ATOM 901 O O . ASP A 1 106 ? -12.862 0.612 18.952 1.00 92.19 106 ASP A O 1
ATOM 905 N N . PHE A 1 107 ? -10.889 1.035 17.968 1.00 91.38 107 PHE A N 1
ATOM 906 C CA . PHE A 1 107 ? -10.090 0.906 19.180 1.00 91.38 107 PHE A CA 1
ATOM 907 C C . PHE A 1 107 ? -10.423 1.995 20.207 1.00 91.38 107 PHE A C 1
ATOM 909 O O . PHE A 1 107 ? -10.642 1.684 21.381 1.00 91.38 107 PHE A O 1
ATOM 916 N N . ASP A 1 108 ? -10.529 3.254 19.781 1.00 92.69 108 ASP A N 1
ATOM 917 C CA . ASP A 1 108 ? -10.927 4.358 20.659 1.00 92.69 108 ASP A CA 1
ATOM 918 C C . ASP A 1 108 ? -12.342 4.167 21.223 1.00 92.69 108 ASP A C 1
ATOM 920 O O . ASP A 1 108 ? -12.569 4.368 22.422 1.00 92.69 108 ASP A O 1
ATOM 924 N N . LEU A 1 109 ? -13.283 3.710 20.392 1.00 93.12 109 LEU A N 1
ATOM 925 C CA . LEU A 1 109 ? -14.635 3.335 20.813 1.00 93.12 109 LEU A CA 1
ATOM 926 C C . LEU A 1 109 ? -14.613 2.208 21.852 1.00 93.12 109 LEU A C 1
ATOM 928 O O . LEU A 1 109 ? -15.264 2.318 22.894 1.00 93.12 109 LEU A O 1
ATOM 932 N N . ALA A 1 110 ? -13.835 1.151 21.614 1.00 93.50 110 ALA A N 1
ATOM 933 C CA . ALA A 1 110 ? -13.697 0.035 22.545 1.00 93.50 110 ALA A CA 1
ATOM 934 C C . ALA A 1 110 ? -13.086 0.480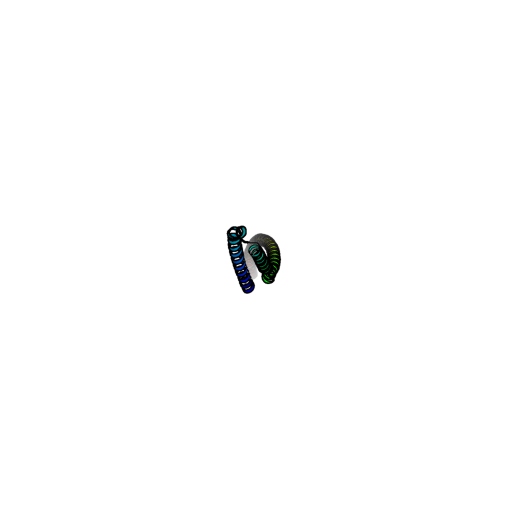 23.882 1.00 93.50 110 ALA A C 1
ATOM 936 O O . ALA A 1 110 ? -13.566 0.088 24.948 1.00 93.50 110 ALA A O 1
ATOM 937 N N . LYS A 1 111 ? -12.072 1.351 23.848 1.00 94.44 111 LYS A N 1
ATOM 938 C CA . LYS A 1 111 ? -11.434 1.913 25.043 1.00 94.44 111 LYS A CA 1
ATOM 939 C C . LYS A 1 111 ? -12.415 2.742 25.874 1.00 94.44 111 LYS A C 1
ATOM 941 O O . LYS A 1 111 ? -12.464 2.589 27.096 1.00 94.44 111 LYS A O 1
ATOM 946 N N . GLN A 1 112 ? -13.219 3.586 25.226 1.00 94.00 112 GLN A N 1
ATOM 947 C CA . GLN A 1 112 ? -14.269 4.360 25.896 1.00 94.00 112 GLN A CA 1
ATOM 948 C C . GLN A 1 112 ? -15.359 3.450 26.476 1.00 94.00 112 GLN A C 1
ATOM 950 O O . GLN A 1 112 ? -15.751 3.621 27.632 1.00 94.00 112 GLN A O 1
ATOM 955 N N . GLY A 1 113 ? -15.803 2.447 25.712 1.00 92.81 113 GLY A N 1
ATOM 956 C CA . GLY A 1 113 ? -16.784 1.458 26.158 1.00 92.81 113 GLY A CA 1
ATOM 957 C C . GLY A 1 113 ? -16.309 0.672 27.381 1.00 92.81 113 GLY A C 1
ATOM 958 O O . GLY A 1 113 ? -17.050 0.544 28.355 1.00 92.81 113 GLY A O 1
ATOM 959 N N . TYR A 1 114 ? -15.052 0.221 27.380 1.00 92.81 114 TYR A N 1
ATOM 960 C CA . TYR A 1 114 ? -14.445 -0.456 28.525 1.00 92.81 114 TYR A CA 1
ATOM 961 C C . TYR A 1 114 ? -14.394 0.448 29.759 1.00 92.81 114 TYR A C 1
ATOM 963 O O . TYR A 1 114 ? -14.807 0.030 30.838 1.00 92.81 114 TYR A O 1
ATOM 971 N N . ALA A 1 115 ? -13.949 1.701 29.612 1.00 94.12 115 ALA A N 1
ATOM 972 C CA . ALA A 1 115 ? -13.887 2.648 30.724 1.00 94.12 115 ALA A CA 1
ATOM 973 C C . ALA A 1 115 ? -15.272 2.912 31.345 1.00 94.12 115 ALA A C 1
ATOM 975 O O . ALA A 1 115 ? -15.411 2.939 32.570 1.00 94.12 115 ALA A O 1
ATOM 976 N N . LEU A 1 116 ? -16.310 3.055 30.512 1.00 93.81 116 LEU A N 1
ATOM 977 C CA . LEU A 1 116 ? -17.693 3.214 30.967 1.00 93.81 116 LEU A CA 1
ATOM 978 C C . LEU A 1 116 ? -18.210 1.958 31.675 1.00 93.81 116 LEU A C 1
ATOM 980 O O . LEU A 1 116 ? -18.777 2.060 32.763 1.00 93.81 116 LEU A O 1
ATOM 984 N N . SER A 1 117 ? -17.987 0.778 31.090 1.00 93.69 117 SER A N 1
ATOM 985 C CA . SER A 1 117 ? -18.409 -0.498 31.676 1.00 93.69 117 SER A CA 1
ATOM 986 C C . SER A 1 117 ? -17.724 -0.755 33.014 1.00 93.69 117 SER A C 1
ATOM 988 O O . SER A 1 117 ? -18.380 -1.144 33.976 1.00 93.69 117 SER A O 1
ATOM 990 N N . HIS A 1 118 ? -16.420 -0.490 33.102 1.00 95.00 118 HIS A N 1
ATOM 991 C CA . HIS A 1 118 ? -15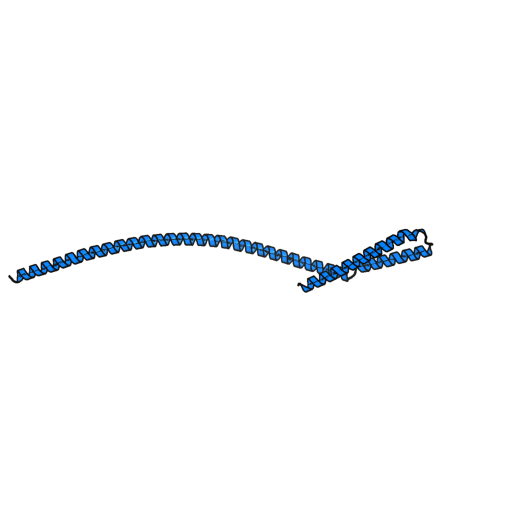.657 -0.619 34.337 1.00 95.00 118 HIS A CA 1
ATOM 992 C C . HIS A 1 118 ? -16.205 0.311 35.421 1.00 95.00 118 HIS A C 1
ATOM 994 O O . HIS A 1 118 ? -16.439 -0.121 36.545 1.00 95.00 118 HIS A O 1
ATOM 1000 N N . LYS A 1 119 ? -16.466 1.581 35.085 1.00 95.38 119 LYS A N 1
ATOM 1001 C CA . LYS A 1 119 ? -17.053 2.539 36.030 1.00 95.38 119 LYS A CA 1
ATOM 1002 C C . LYS A 1 119 ? -18.425 2.079 36.528 1.00 95.38 119 LYS A C 1
ATOM 1004 O O . LYS A 1 119 ? -18.694 2.182 37.720 1.00 95.38 119 LYS A O 1
ATOM 1009 N N . LYS A 1 120 ? -19.267 1.546 35.639 1.00 94.00 120 LYS A N 1
ATOM 1010 C CA . LYS A 1 120 ? -20.583 1.012 36.007 1.00 94.00 120 LYS A CA 1
ATOM 1011 C C . LYS A 1 120 ? -20.465 -0.194 36.942 1.00 94.00 120 LYS A C 1
ATOM 1013 O O . LYS A 1 120 ? -21.137 -0.230 37.964 1.00 94.00 120 LYS A O 1
ATOM 1018 N N . HIS A 1 121 ? -19.586 -1.145 36.634 1.00 94.75 121 HIS A N 1
ATOM 1019 C CA . HIS A 1 121 ? -19.366 -2.303 37.502 1.00 94.75 121 HIS A CA 1
ATOM 1020 C C . HIS A 1 121 ? -18.798 -1.923 38.867 1.00 94.75 121 HIS A C 1
ATOM 1022 O O . HIS A 1 121 ? -19.196 -2.519 39.861 1.00 94.75 121 HIS A O 1
ATOM 1028 N N . GLN A 1 122 ? -17.918 -0.920 38.930 1.00 95.94 122 GLN A N 1
ATOM 1029 C CA . GLN A 1 122 ? -17.420 -0.383 40.196 1.00 95.94 122 GLN A CA 1
ATOM 1030 C C . GLN A 1 122 ? -18.576 0.139 41.063 1.00 95.94 122 GLN A C 1
ATOM 1032 O O . GLN A 1 122 ? -18.675 -0.220 42.230 1.00 95.94 122 GLN A O 1
ATOM 1037 N N . GLN A 1 123 ? -19.488 0.920 40.473 1.00 95.69 123 GLN A N 1
ATOM 1038 C CA . GLN A 1 123 ? -20.670 1.439 41.170 1.00 95.69 123 GLN A CA 1
ATOM 1039 C C . GLN A 1 123 ? -21.607 0.314 41.629 1.00 95.69 123 GLN A C 1
ATOM 1041 O O . GLN A 1 123 ? -22.044 0.309 42.775 1.00 95.69 123 GLN A O 1
ATOM 1046 N N . GLU A 1 124 ? -21.877 -0.673 40.769 1.00 95.56 124 GLU A N 1
ATOM 1047 C CA . GLU A 1 124 ? -22.699 -1.839 41.127 1.00 95.56 124 GLU A CA 1
ATOM 1048 C C . GLU A 1 124 ? -22.079 -2.661 42.271 1.00 95.56 124 GLU A C 1
ATOM 1050 O O . GLU A 1 124 ? -22.806 -3.208 43.102 1.00 95.56 124 GLU A O 1
ATOM 1055 N N . LEU A 1 125 ? -20.747 -2.768 42.320 1.00 95.44 125 LEU A N 1
ATOM 1056 C CA . LEU A 1 125 ? -20.021 -3.414 43.415 1.00 95.44 125 LEU A CA 1
ATOM 1057 C C . LEU A 1 125 ? -20.181 -2.637 44.721 1.00 95.44 125 LEU A C 1
ATOM 1059 O O . LEU A 1 125 ? -20.582 -3.235 45.713 1.00 95.44 125 LEU A O 1
ATOM 1063 N N . GLU A 1 126 ? -19.952 -1.324 44.706 1.00 95.75 126 GLU A N 1
ATOM 1064 C CA . GLU A 1 126 ? -20.112 -0.456 45.881 1.00 95.75 126 GLU A CA 1
ATOM 1065 C C . GLU A 1 126 ? -21.545 -0.512 46.444 1.00 95.75 126 GLU A C 1
ATOM 1067 O O . GLU A 1 126 ? -21.747 -0.634 47.655 1.00 95.75 126 GLU A O 1
ATOM 1072 N N . GLU A 1 127 ? -22.561 -0.488 45.575 1.00 96.31 127 GLU A N 1
ATOM 1073 C CA . GLU A 1 127 ? -23.967 -0.623 45.974 1.00 96.31 127 GLU A CA 1
ATOM 1074 C C . GLU A 1 127 ? -24.255 -1.984 46.617 1.00 96.31 127 GLU A C 1
ATOM 1076 O O . GLU A 1 127 ? -24.927 -2.063 47.652 1.00 96.31 127 GLU A O 1
ATOM 1081 N N . LYS A 1 128 ? -23.728 -3.066 46.031 1.00 95.75 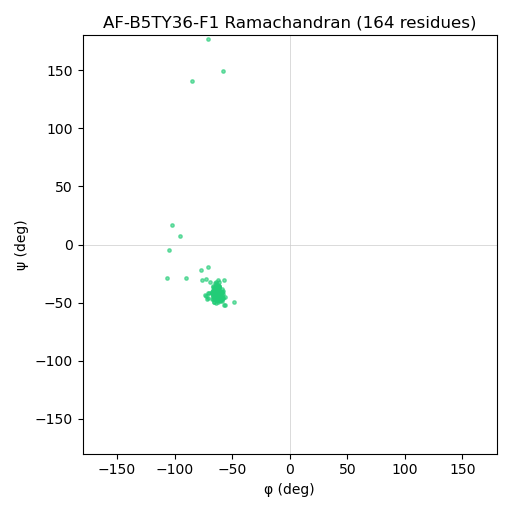128 LYS A N 1
ATOM 1082 C CA . LYS A 1 128 ? -23.892 -4.419 46.575 1.00 95.75 128 LYS A CA 1
ATOM 1083 C C . LYS A 1 128 ? -23.151 -4.604 47.892 1.00 95.75 128 LYS A C 1
ATOM 1085 O O . LYS A 1 128 ? -23.717 -5.195 48.806 1.00 95.75 128 LYS A O 1
ATOM 1090 N N . GLU A 1 129 ? -21.931 -4.094 48.019 1.00 96.12 129 GLU A N 1
ATOM 1091 C CA . GLU A 1 129 ? -21.162 -4.131 49.267 1.00 96.12 129 GLU A CA 1
ATOM 1092 C C . GLU A 1 129 ? -21.897 -3.397 50.389 1.00 96.12 129 GLU A C 1
ATOM 1094 O O . GLU A 1 129 ? -22.009 -3.914 51.506 1.00 96.12 129 GLU A O 1
ATOM 1099 N N . LYS A 1 130 ? -22.484 -2.234 50.085 1.00 96.69 130 LYS A N 1
ATOM 1100 C CA . LYS A 1 130 ? -23.316 -1.500 51.040 1.00 96.69 130 LYS A CA 1
ATOM 1101 C C . LYS A 1 130 ? -24.548 -2.306 51.453 1.00 96.69 130 LYS A C 1
ATOM 1103 O O . LYS A 1 130 ? -24.806 -2.444 52.647 1.00 96.69 130 LYS A O 1
ATOM 1108 N N . ALA A 1 131 ? -25.271 -2.885 50.495 1.00 96.44 131 ALA A N 1
ATOM 1109 C CA . ALA A 1 131 ? -26.450 -3.703 50.778 1.00 96.44 131 ALA A CA 1
ATOM 1110 C C . ALA A 1 131 ? -26.112 -4.944 51.625 1.00 96.44 131 ALA A C 1
ATOM 1112 O O . ALA A 1 131 ? -26.853 -5.279 52.549 1.00 96.44 131 ALA A O 1
ATOM 1113 N N . VAL A 1 132 ? -24.981 -5.603 51.348 1.00 96.38 132 VAL A N 1
ATOM 1114 C CA . VAL A 1 132 ? -24.483 -6.728 52.152 1.00 96.38 132 VAL A CA 1
ATOM 1115 C C . VAL A 1 132 ? -24.149 -6.268 53.566 1.00 96.38 132 VAL A C 1
ATOM 1117 O O . VAL A 1 132 ? -24.578 -6.905 54.520 1.00 96.38 132 VAL A O 1
ATOM 1120 N N . THR A 1 133 ? -23.452 -5.143 53.719 1.00 95.69 133 THR A N 1
ATOM 1121 C CA . THR A 1 133 ? -23.100 -4.594 55.038 1.00 95.69 133 THR A CA 1
ATOM 1122 C C . THR A 1 133 ? -24.348 -4.275 55.865 1.00 95.69 133 THR A C 1
ATOM 1124 O O . THR A 1 133 ? -24.429 -4.643 57.036 1.00 95.69 133 THR A O 1
ATOM 1127 N N . GLU A 1 134 ? -25.358 -3.650 55.253 1.00 96.06 134 GLU A N 1
ATOM 1128 C CA . GLU A 1 134 ? -26.642 -3.365 55.904 1.00 96.06 134 GLU A CA 1
ATOM 1129 C C . GLU A 1 134 ? -27.403 -4.644 56.281 1.00 96.06 134 GLU A C 1
ATOM 1131 O O . GLU A 1 134 ? -28.017 -4.709 57.348 1.00 96.06 134 GLU A O 1
ATOM 1136 N N . ALA A 1 135 ? -27.379 -5.667 55.423 1.00 95.88 135 ALA A N 1
ATOM 1137 C CA . ALA A 1 135 ? -28.012 -6.952 55.702 1.00 95.88 135 ALA A CA 1
ATOM 1138 C C . ALA A 1 135 ? -27.316 -7.690 56.854 1.00 95.88 135 ALA A C 1
ATOM 1140 O O . ALA A 1 135 ? -28.001 -8.193 57.742 1.00 95.88 135 ALA A O 1
ATOM 1141 N N . THR A 1 136 ? -25.981 -7.703 56.881 1.00 95.62 136 THR A N 1
ATOM 1142 C CA . THR A 1 136 ? -25.190 -8.291 57.971 1.00 95.62 136 THR A CA 1
ATOM 1143 C C . THR A 1 136 ? -25.502 -7.610 59.299 1.00 95.62 136 THR A C 1
ATOM 1145 O O . THR A 1 136 ? -25.850 -8.292 60.255 1.00 95.62 136 THR A O 1
ATOM 1148 N N . ALA A 1 137 ? -25.517 -6.272 59.337 1.00 95.81 137 ALA A N 1
ATOM 1149 C CA . ALA A 1 137 ? -25.861 -5.532 60.552 1.00 95.81 137 ALA A CA 1
ATOM 1150 C C . ALA A 1 137 ? -27.273 -5.869 61.071 1.00 95.81 137 ALA A C 1
ATOM 1152 O O . ALA A 1 137 ? -27.478 -6.006 62.275 1.00 95.81 137 ALA A O 1
ATOM 1153 N N . LYS A 1 138 ? -28.252 -6.052 60.173 1.00 96.25 138 LYS A N 1
ATOM 1154 C CA . LYS A 1 138 ? -29.605 -6.496 60.556 1.00 96.25 138 LYS A CA 1
ATOM 1155 C C . LYS A 1 138 ? -29.618 -7.923 61.100 1.00 96.25 138 LYS A C 1
ATOM 1157 O O . LYS A 1 138 ? -30.356 -8.197 62.041 1.00 96.25 138 LYS A O 1
ATOM 1162 N N . VAL A 1 139 ? -28.841 -8.832 60.510 1.00 96.00 139 VAL A N 1
ATOM 1163 C CA . VAL A 1 139 ? -28.718 -10.218 60.990 1.00 96.00 139 VAL A CA 1
ATOM 1164 C C . VAL A 1 139 ? -28.099 -10.254 62.385 1.00 96.00 139 VAL A C 1
ATOM 1166 O O . VAL A 1 139 ? -28.618 -10.966 63.247 1.00 96.00 139 VAL A O 1
ATOM 1169 N N . ASP A 1 140 ? -27.053 -9.466 62.629 1.00 94.56 140 ASP A N 1
ATOM 1170 C CA . ASP A 1 140 ? -26.424 -9.350 63.948 1.00 94.56 140 ASP A CA 1
ATOM 1171 C C . ASP A 1 140 ? -27.438 -8.848 64.986 1.00 94.56 140 ASP A C 1
ATOM 1173 O O . ASP A 1 140 ? -27.626 -9.472 66.030 1.00 94.56 140 ASP A O 1
ATOM 1177 N N . GLN A 1 141 ? -28.192 -7.799 64.647 1.00 95.81 141 GLN A N 1
ATOM 1178 C CA . GLN A 1 141 ? -29.212 -7.219 65.522 1.00 95.81 141 GLN A CA 1
ATOM 1179 C C . GLN A 1 141 ? -30.342 -8.211 65.856 1.00 95.81 141 GLN A C 1
ATOM 1181 O O . GLN A 1 141 ? -30.711 -8.371 67.019 1.00 95.81 141 GLN A O 1
ATOM 1186 N N . ILE A 1 142 ? -30.852 -8.941 64.857 1.00 95.69 142 ILE A N 1
ATOM 1187 C CA . ILE A 1 142 ? -31.861 -9.995 65.066 1.00 95.69 142 ILE A CA 1
ATOM 1188 C C . ILE A 1 142 ? -31.297 -11.124 65.939 1.00 95.69 142 ILE A C 1
ATOM 1190 O O . ILE A 1 142 ? -32.021 -11.690 66.757 1.00 95.69 142 ILE A O 1
ATOM 1194 N N . SER A 1 143 ? -30.015 -11.460 65.784 1.00 94.38 143 SER A N 1
ATOM 1195 C CA . SER A 1 143 ? -29.367 -12.515 66.568 1.00 94.38 143 SER A CA 1
ATOM 1196 C C . SER A 1 143 ? -29.242 -12.129 68.046 1.00 94.38 143 SER A C 1
ATOM 1198 O O . SER A 1 143 ? -29.527 -12.955 68.914 1.00 94.38 143 SER A O 1
ATOM 1200 N N . GLU A 1 144 ? -28.897 -10.872 68.346 1.00 95.06 144 GLU A N 1
ATOM 1201 C CA . GLU A 1 144 ? -28.889 -10.335 69.716 1.00 95.06 144 GLU A CA 1
ATOM 1202 C C . GLU A 1 144 ? -30.291 -10.335 70.349 1.00 95.06 144 GLU A C 1
ATOM 1204 O O . GLU A 1 144 ? -30.470 -10.740 71.506 1.00 95.06 144 GLU A O 1
ATOM 1209 N N . GLU A 1 145 ? -31.310 -9.921 69.589 1.00 95.06 145 GLU A N 1
ATOM 1210 C CA . GLU A 1 145 ? -32.705 -9.956 70.038 1.00 95.06 145 GLU A CA 1
ATOM 1211 C C . GLU A 1 145 ? -33.168 -11.390 70.328 1.00 95.06 145 GLU A C 1
ATOM 1213 O O . GLU A 1 145 ? -33.789 -11.643 71.366 1.00 95.06 145 GLU A O 1
ATOM 1218 N N . LEU A 1 146 ? -32.832 -12.344 69.453 1.00 94.00 146 LEU A N 1
ATOM 1219 C CA . LEU A 1 146 ? -33.172 -13.757 69.617 1.00 94.00 146 LEU A CA 1
ATOM 1220 C C . LEU A 1 146 ? -32.543 -14.344 70.886 1.00 94.00 146 LEU A C 1
ATOM 1222 O O . LEU A 1 146 ? -33.229 -15.030 71.646 1.00 94.00 146 LEU A O 1
ATOM 1226 N N . GLU A 1 147 ? -31.266 -14.055 71.141 1.00 94.31 147 GLU A N 1
ATOM 1227 C CA . GLU A 1 147 ? -30.565 -14.519 72.341 1.00 94.31 147 GLU A CA 1
ATOM 1228 C C . GLU A 1 147 ? -31.189 -13.925 73.613 1.00 94.31 147 GLU A C 1
ATOM 1230 O O . GLU A 1 147 ? -31.450 -14.641 74.582 1.00 94.31 147 GLU A O 1
ATOM 1235 N N . THR A 1 148 ? -31.556 -12.641 73.582 1.00 94.62 148 THR A N 1
ATOM 1236 C CA . THR A 1 148 ? -32.271 -11.981 74.685 1.00 94.62 148 THR A CA 1
ATOM 1237 C C . THR A 1 148 ? -33.631 -12.634 74.956 1.00 94.62 148 THR A C 1
ATOM 1239 O O . THR A 1 148 ? -34.007 -12.867 76.110 1.00 94.62 148 THR A O 1
ATOM 1242 N N . VAL A 1 149 ? -34.396 -12.946 73.904 1.00 94.31 149 VAL A N 1
ATOM 1243 C CA . VAL A 1 149 ? -35.686 -13.643 74.026 1.00 94.31 149 VAL A CA 1
ATOM 1244 C C . VAL A 1 149 ? -35.485 -15.047 74.591 1.00 94.31 149 VAL A C 1
ATOM 1246 O O . VAL A 1 149 ? -36.216 -15.445 75.498 1.00 94.31 149 VAL A O 1
ATOM 1249 N N . LYS A 1 150 ? -34.480 -15.782 74.110 1.00 94.06 150 LYS A N 1
ATOM 1250 C CA . LYS A 1 150 ? -34.163 -17.131 74.583 1.00 94.06 150 LYS A CA 1
ATOM 1251 C C . LYS A 1 150 ? -33.837 -17.142 76.079 1.00 94.06 150 LYS A C 1
ATOM 1253 O O . LYS A 1 150 ? -34.430 -17.927 76.817 1.00 94.06 150 LYS A O 1
ATOM 1258 N N . GLN A 1 151 ? -33.004 -16.210 76.545 1.00 93.25 151 GLN A N 1
ATOM 1259 C CA . GLN A 1 151 ? -32.690 -16.051 77.970 1.00 93.25 151 GLN A CA 1
ATOM 1260 C C . GLN A 1 151 ? -33.938 -15.749 78.816 1.00 93.25 151 GLN A C 1
ATOM 1262 O O . GLN A 1 151 ? -34.113 -16.334 79.888 1.00 93.25 151 GLN A O 1
ATOM 1267 N N . LYS A 1 152 ? -34.851 -14.894 78.328 1.00 94.12 152 LYS A N 1
ATOM 1268 C CA . LYS A 1 152 ? -36.138 -14.623 79.000 1.00 94.12 152 LYS A CA 1
ATOM 1269 C C . LYS A 1 152 ? -37.050 -15.847 79.053 1.00 94.12 152 LYS A C 1
ATOM 1271 O O . LYS A 1 152 ? -37.730 -16.064 80.057 1.00 94.12 152 LYS A O 1
ATOM 1276 N N . VAL A 1 153 ? -37.104 -16.644 77.987 1.00 93.25 153 VAL A N 1
ATOM 1277 C CA . VAL A 1 153 ? -37.891 -17.886 77.975 1.00 93.25 153 VAL A CA 1
ATOM 1278 C C . VAL A 1 153 ? -37.336 -18.867 79.009 1.00 93.25 153 VAL A C 1
ATOM 1280 O O . VAL A 1 153 ? -38.106 -19.404 79.804 1.00 93.25 153 VAL A O 1
ATOM 1283 N N . GLU A 1 154 ? -36.015 -19.050 79.059 1.00 92.06 154 GLU A N 1
ATOM 1284 C CA . GLU A 1 154 ? -35.365 -19.919 80.046 1.00 92.06 154 GLU A CA 1
ATOM 1285 C C . GLU A 1 154 ? -35.616 -19.462 81.489 1.00 92.06 154 GLU A C 1
ATOM 1287 O O . GLU A 1 154 ? -35.932 -20.294 82.343 1.00 92.06 154 GLU A O 1
ATOM 1292 N N . SER A 1 155 ? -35.533 -18.155 81.776 1.00 90.94 155 SER A N 1
ATOM 1293 C CA . SER A 1 155 ? -35.836 -17.635 83.117 1.00 90.94 155 SER A CA 1
ATOM 1294 C C . SER A 1 155 ? -37.296 -17.888 83.499 1.00 90.94 155 SER A C 1
ATOM 1296 O O . SER A 1 155 ? -37.575 -18.387 84.584 1.00 90.94 155 SER A O 1
ATOM 1298 N N . THR A 1 156 ? -38.228 -17.631 82.577 1.00 89.88 156 THR A N 1
ATOM 1299 C CA . THR A 1 156 ? -39.666 -17.828 82.810 1.00 89.88 156 THR A CA 1
ATOM 1300 C C . THR A 1 156 ? -40.003 -19.302 83.050 1.00 89.88 156 THR A C 1
ATOM 1302 O O . THR A 1 156 ? -40.830 -19.616 83.908 1.00 89.88 156 THR A O 1
ATOM 1305 N N . MET A 1 157 ? -39.356 -20.227 82.329 1.00 88.94 157 MET A N 1
ATOM 1306 C CA . MET A 1 157 ? -39.518 -21.664 82.572 1.00 88.94 157 MET A CA 1
ATOM 1307 C C . MET A 1 157 ? -39.005 -22.074 83.957 1.00 88.94 157 MET A C 1
ATOM 1309 O O . MET A 1 157 ? -39.674 -22.858 84.635 1.00 88.94 157 MET A O 1
ATOM 1313 N N . ARG A 1 158 ? -37.854 -21.546 84.404 1.00 87.44 158 ARG A N 1
ATOM 1314 C CA . ARG A 1 158 ? -37.351 -21.800 85.767 1.00 87.44 158 ARG A CA 1
ATOM 1315 C C . ARG A 1 158 ? -38.343 -21.308 86.820 1.00 87.44 158 ARG A C 1
ATOM 1317 O O . ARG A 1 158 ? -38.730 -22.098 87.676 1.00 87.44 158 ARG A O 1
ATOM 1324 N N . ASP A 1 159 ? -38.836 -20.078 86.688 1.00 87.94 159 ASP A N 1
ATOM 1325 C CA . ASP A 1 159 ? -39.817 -19.493 87.614 1.00 87.94 159 ASP A CA 1
ATOM 1326 C C . ASP A 1 159 ? -41.115 -20.318 87.694 1.00 87.94 159 ASP A C 1
ATOM 1328 O O . ASP A 1 159 ? -41.682 -20.513 88.772 1.00 87.94 159 ASP A O 1
ATOM 1332 N N . LEU A 1 160 ? -41.607 -20.819 86.553 1.00 84.25 160 LEU A N 1
ATOM 1333 C CA . LE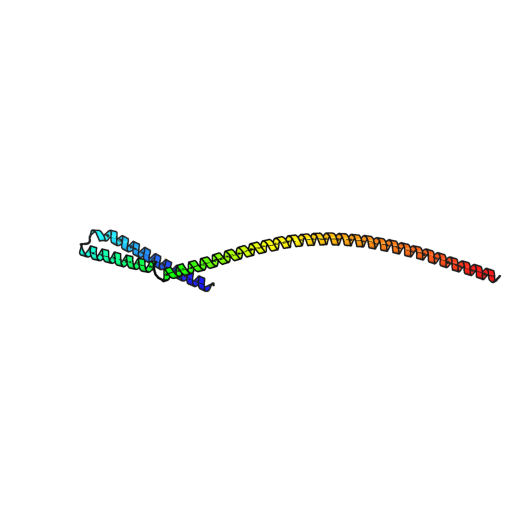U A 1 160 ? -42.777 -21.703 86.493 1.00 84.25 160 LEU A CA 1
ATOM 1334 C C . LEU A 1 160 ? -42.527 -23.034 87.208 1.00 84.25 160 LEU A C 1
ATOM 1336 O O . LEU A 1 160 ? -43.384 -23.493 87.964 1.00 84.25 160 LEU A O 1
ATOM 1340 N N . THR A 1 161 ? -41.353 -23.626 87.000 1.00 82.25 161 THR A N 1
ATOM 1341 C CA . THR A 1 161 ? -40.966 -24.900 87.620 1.00 82.25 161 THR A CA 1
ATOM 1342 C C . THR A 1 161 ? -40.838 -24.754 89.139 1.00 82.25 161 THR A C 1
ATOM 1344 O O . THR A 1 161 ? -41.314 -25.602 89.891 1.00 82.25 161 THR A O 1
ATOM 1347 N N . GLU A 1 162 ? -40.264 -23.649 89.619 1.00 80.38 162 GLU A N 1
ATOM 1348 C CA . GLU A 1 162 ? -40.182 -23.345 91.053 1.00 80.38 162 GLU A CA 1
ATOM 1349 C C . GLU A 1 162 ? -41.558 -23.115 91.688 1.00 80.38 162 GLU A C 1
ATOM 1351 O O . GLU A 1 162 ? -41.788 -23.539 92.821 1.00 80.38 162 GLU A O 1
ATOM 1356 N N . LYS A 1 163 ? -42.494 -22.486 90.966 1.00 79.00 163 LYS A N 1
ATOM 1357 C CA . LYS A 1 163 ? -43.876 -22.304 91.436 1.00 79.00 163 LYS A CA 1
ATOM 1358 C C . LYS A 1 163 ? -44.675 -23.603 91.495 1.00 79.00 163 LYS A C 1
ATOM 1360 O O . LYS A 1 163 ? -45.546 -23.705 92.346 1.00 79.00 163 LYS A O 1
ATOM 1365 N N . GLN A 1 164 ? -44.416 -24.563 90.609 1.00 72.06 164 GLN A N 1
ATOM 1366 C CA . GLN A 1 164 ? -45.104 -25.862 90.608 1.00 72.06 164 GLN A CA 1
ATOM 1367 C C . GLN A 1 164 ? -44.598 -26.821 91.696 1.00 72.06 164 GLN A C 1
ATOM 1369 O O . GLN A 1 164 ? -45.320 -27.738 92.073 1.00 72.06 164 GLN A O 1
ATOM 1374 N N . ASN A 1 165 ? -43.381 -26.608 92.202 1.00 67.75 165 ASN A N 1
ATOM 1375 C CA . ASN A 1 165 ? -42.757 -27.434 93.240 1.00 67.75 165 ASN A CA 1
ATOM 1376 C C . ASN A 1 165 ? -42.938 -26.879 94.672 1.00 67.75 165 ASN A C 1
ATOM 1378 O O . ASN A 1 165 ? -42.320 -27.399 95.603 1.00 67.75 165 ASN A O 1
ATOM 1382 N N . ARG A 1 166 ? -43.744 -25.824 94.850 1.00 51.62 166 ARG A N 1
ATOM 1383 C CA . ARG A 1 166 ? -44.179 -25.281 96.149 1.00 51.62 166 ARG A CA 1
ATOM 1384 C C . ARG A 1 166 ? -45.631 -25.645 96.415 1.00 51.62 166 ARG A C 1
ATOM 1386 O O . A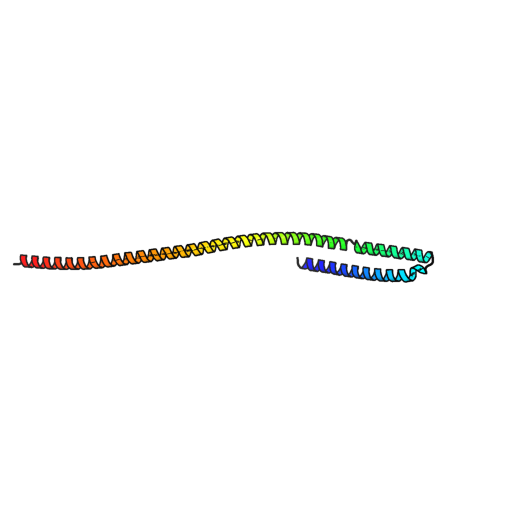RG A 1 166 ? -45.938 -25.899 97.598 1.00 51.62 166 ARG A O 1
#

Sequence (166 aa):
EYHRHTKLKSEIEDLLDQVTELYSTHNHNYQRYDSEAGRLDLAGRTEYLKSLNDWAEQLLQKLNGDDVRKVLGEMYFKKDDLEQEVKRLKENIEKKENEYRNLDKDFDLAKQGYALSHKKHQQELEEKEKAVTEATAKVDQISEELETVKQKVESTMRDLTEKQNR

Secondary structure (DSSP, 8-state):
-HHHHHHHHHHHHHHHHHHHHHHHHHHHHHHHHHHHGGG--HHHHHHHHHHHHHHHHHHHHHHT-HHHHHHHHHHHHHHHHHHHHHHHHHHHHHHHHHHHHHHHHHHHHHHHHHHHHHHHHHHHHHHHHHHHHHHHHHHHHHHHHHHHHHHHHHHHHHHHHHHHT-

Solvent-accessible surface area (backbone atoms only — not comparable to full-atom values): 9022 Å² total; per-residue (Å²): 108,72,73,61,52,55,51,52,51,54,55,50,52,52,51,51,51,53,51,51,52,50,52,52,51,49,54,54,53,50,56,49,47,76,72,47,64,90,77,49,55,75,66,54,47,51,56,48,55,48,53,52,49,57,50,52,52,53,52,48,49,66,70,68,24,70,66,52,56,47,54,53,50,55,48,52,52,53,48,51,55,48,53,52,50,54,51,54,50,50,56,51,49,55,52,49,55,51,53,49,56,50,52,53,52,53,48,53,51,49,54,52,50,48,55,52,51,52,54,50,51,52,50,55,48,55,55,47,53,50,54,50,52,56,50,51,54,52,51,53,52,50,49,55,51,50,52,54,50,50,53,53,50,55,51,52,52,51,57,52,52,58,61,74,76,108

Radius of gyration: 53.54 Å; Cα contacts (8 Å, |Δi|>4): 11; chains: 1; bounding box: 87×50×156 Å

Foldseek 3Di:
DVVVVVVLVVLVVVLVVVVVVLVVVVVVLVVVCVPPQVPDDPVRNVVNVVVVVVSVVVSVCSCPPPSVVVSVVVVVVVVVVVVVVVVVVVVVVVVVVVVVVVVVVVVVVVVVVVVVVVVVVVVVVVVVVVVVVVVVVVVVVVVVVVVVVVVVVVVVVVVVVVVVVD

Mean predicted aligned error: 15.04 Å

Organism: Streptococcus dysgalactiae subsp. equisimilis (NCBI:txid119602)